Protein AF-A0AA95HMM7-F1 (afdb_monomer_lite)

Organism: NCBI:txid357276

Radius of gyration: 17.07 Å; chains: 1; bounding box: 44×37×62 Å

Structure (mmCIF, N/CA/C/O backbone):
data_AF-A0AA95HMM7-F1
#
_entry.id   AF-A0AA95HMM7-F1
#
loop_
_atom_site.group_PDB
_atom_site.id
_atom_site.type_symbol
_atom_site.label_atom_id
_atom_site.label_alt_id
_atom_site.label_comp_id
_atom_site.label_asym_id
_atom_site.label_entity_id
_atom_site.label_seq_id
_atom_site.pdbx_PDB_ins_code
_atom_site.Cartn_x
_atom_site.Cartn_y
_atom_site.Cartn_z
_atom_site.occupancy
_atom_site.B_iso_or_equiv
_atom_site.auth_seq_id
_atom_site.auth_comp_id
_atom_site.auth_asym_id
_atom_site.auth_atom_id
_atom_site.pdbx_PDB_model_num
ATOM 1 N N . MET A 1 1 ? -1.021 -5.229 -43.158 1.00 45.78 1 MET A N 1
ATOM 2 C CA . MET A 1 1 ? -1.064 -6.147 -42.002 1.00 45.78 1 MET A CA 1
ATOM 3 C C . MET A 1 1 ? -0.329 -5.446 -40.875 1.00 45.78 1 MET A C 1
ATOM 5 O O . MET A 1 1 ? 0.878 -5.284 -40.972 1.00 45.78 1 MET A O 1
ATOM 9 N N . GLN A 1 2 ? -1.059 -4.876 -39.919 1.00 47.75 2 GLN A N 1
ATOM 10 C CA . GLN A 1 2 ? -0.463 -4.164 -38.790 1.00 47.75 2 GLN A CA 1
ATOM 11 C C . GLN A 1 2 ? -0.087 -5.227 -37.757 1.00 47.75 2 GLN A C 1
ATOM 13 O O . GLN A 1 2 ? -0.960 -5.934 -37.262 1.00 47.75 2 GLN A O 1
ATOM 18 N N . ILE A 1 3 ? 1.210 -5.421 -37.527 1.00 49.00 3 ILE A N 1
ATOM 19 C CA . ILE A 1 3 ? 1.690 -6.328 -36.484 1.00 49.00 3 ILE A CA 1
ATOM 20 C C . ILE A 1 3 ? 1.415 -5.612 -35.162 1.00 49.00 3 ILE A C 1
ATOM 22 O O . ILE A 1 3 ? 2.039 -4.591 -34.877 1.00 49.00 3 ILE A O 1
ATOM 26 N N . LEU A 1 4 ? 0.441 -6.102 -34.395 1.00 52.03 4 LEU A N 1
ATOM 27 C CA . LEU A 1 4 ? 0.286 -5.710 -32.999 1.00 52.03 4 LEU A CA 1
ATOM 28 C C . LEU A 1 4 ? 1.548 -6.190 -32.275 1.00 52.03 4 LEU A C 1
ATOM 30 O O . LEU A 1 4 ? 1.844 -7.386 -32.276 1.00 52.03 4 LEU A O 1
ATOM 34 N N . GLN A 1 5 ? 2.330 -5.257 -31.735 1.00 53.78 5 GLN A N 1
ATOM 35 C CA . GLN A 1 5 ? 3.396 -5.595 -30.792 1.00 53.78 5 GLN A CA 1
ATOM 36 C C . GLN A 1 5 ? 2.746 -6.372 -29.634 1.00 53.78 5 GLN A C 1
ATOM 38 O O . GLN A 1 5 ? 1.678 -5.950 -29.182 1.00 53.78 5 GLN A O 1
ATOM 43 N N . PRO A 1 6 ? 3.317 -7.496 -29.165 1.00 56.16 6 PRO A N 1
ATOM 44 C CA . PRO A 1 6 ? 2.825 -8.128 -27.951 1.00 56.16 6 PRO A CA 1
ATOM 45 C C . PRO A 1 6 ? 2.938 -7.099 -26.828 1.00 56.16 6 PRO A C 1
ATOM 47 O O . PRO A 1 6 ? 4.031 -6.586 -26.586 1.00 56.16 6 PRO A O 1
ATOM 50 N N . GLU A 1 7 ? 1.833 -6.766 -26.164 1.00 60.50 7 GLU A N 1
ATOM 51 C CA . GLU A 1 7 ? 1.939 -6.032 -24.908 1.00 60.50 7 GLU A CA 1
ATOM 52 C C . GLU A 1 7 ? 2.733 -6.912 -23.944 1.00 60.50 7 GLU A C 1
ATOM 54 O O . GLU A 1 7 ? 2.331 -8.043 -23.660 1.00 60.50 7 GLU A O 1
ATOM 59 N N . SER A 1 8 ? 3.895 -6.443 -23.487 1.00 67.81 8 SER A N 1
ATOM 60 C CA . SER A 1 8 ? 4.597 -7.158 -22.426 1.00 67.81 8 SER A CA 1
ATOM 61 C C . SER A 1 8 ? 3.732 -7.062 -21.169 1.00 67.81 8 SER A C 1
ATOM 63 O O . SER A 1 8 ? 3.443 -5.943 -20.733 1.00 67.81 8 SER A O 1
ATOM 65 N N . PRO A 1 9 ? 3.297 -8.190 -20.587 1.00 83.50 9 PRO A N 1
ATOM 66 C CA . PRO A 1 9 ? 2.461 -8.158 -19.400 1.00 83.50 9 PRO A CA 1
ATOM 67 C C . PRO A 1 9 ? 3.246 -7.573 -18.226 1.00 83.50 9 PRO A C 1
ATOM 69 O O . PRO A 1 9 ? 4.450 -7.808 -18.095 1.00 83.50 9 PRO A O 1
ATOM 72 N N . VAL A 1 10 ? 2.554 -6.854 -17.342 1.00 90.44 10 VAL A N 1
ATOM 73 C CA . VAL A 1 10 ? 3.118 -6.498 -16.037 1.00 90.44 10 VAL A CA 1
ATOM 74 C C . VAL A 1 10 ? 3.386 -7.787 -15.263 1.00 90.44 10 VAL A C 1
ATOM 76 O O . VAL A 1 10 ? 2.506 -8.642 -15.143 1.00 90.44 10 VAL A O 1
ATOM 79 N N . THR A 1 11 ? 4.601 -7.938 -14.741 1.00 94.00 11 THR A N 1
ATOM 80 C CA . THR A 1 11 ? 4.992 -9.111 -13.951 1.00 94.00 11 THR A CA 1
ATOM 81 C C . THR A 1 11 ? 5.206 -8.742 -12.494 1.00 94.00 11 THR A C 1
ATOM 83 O O . THR A 1 11 ? 5.849 -7.732 -12.207 1.00 94.00 11 THR A O 1
ATOM 86 N N . TYR A 1 12 ? 4.742 -9.608 -11.598 1.00 96.00 12 TYR A N 1
ATOM 87 C CA . TYR A 1 12 ? 4.894 -9.483 -10.151 1.00 96.00 12 TYR A CA 1
ATOM 88 C C . TYR A 1 12 ? 5.760 -10.632 -9.629 1.00 96.00 12 TYR A C 1
ATOM 90 O O . TYR A 1 12 ? 5.620 -11.772 -10.076 1.00 96.00 12 TYR A O 1
ATOM 98 N N . SER A 1 13 ? 6.654 -10.341 -8.689 1.00 97.31 13 SER A N 1
ATOM 99 C CA . SER A 1 13 ? 7.422 -11.344 -7.954 1.00 97.31 13 SER A CA 1
ATOM 100 C C . SER A 1 13 ? 7.210 -11.186 -6.457 1.00 97.31 13 SER A C 1
ATOM 102 O O . SER A 1 13 ? 6.877 -10.101 -5.984 1.00 97.31 13 SER A O 1
ATOM 104 N N . TYR A 1 14 ? 7.419 -12.267 -5.714 1.00 98.06 14 TYR A N 1
ATOM 105 C CA . TYR A 1 14 ? 7.148 -12.332 -4.283 1.00 98.06 14 TYR A CA 1
ATOM 106 C C . TYR A 1 14 ? 8.359 -12.882 -3.542 1.00 98.06 14 TYR A C 1
ATOM 108 O O . TYR A 1 14 ? 9.159 -13.633 -4.111 1.00 98.06 14 TYR A O 1
ATOM 116 N N . ASP A 1 15 ? 8.509 -12.497 -2.281 1.00 96.62 15 ASP A N 1
ATOM 117 C CA . ASP A 1 15 ? 9.443 -13.161 -1.383 1.00 96.62 15 ASP A CA 1
ATOM 118 C C . ASP A 1 15 ? 8.871 -14.491 -0.857 1.00 96.62 15 ASP A C 1
ATOM 120 O O . ASP A 1 15 ? 7.752 -14.898 -1.180 1.00 96.62 15 ASP A O 1
ATOM 124 N N . ASN A 1 16 ? 9.656 -15.195 -0.040 1.00 96.38 16 ASN A N 1
ATOM 125 C CA . ASN A 1 16 ? 9.256 -16.491 0.515 1.00 96.38 16 ASN A CA 1
ATOM 126 C C . ASN A 1 16 ? 8.131 -16.383 1.556 1.00 96.38 16 ASN A C 1
ATOM 128 O O . ASN A 1 16 ? 7.540 -17.399 1.919 1.00 96.38 16 ASN A O 1
ATOM 132 N N . GLU A 1 17 ? 7.845 -15.180 2.050 1.00 96.00 17 GLU A N 1
ATOM 133 C CA . GLU A 1 17 ? 6.758 -14.925 2.986 1.00 96.00 17 GLU A CA 1
ATOM 134 C C . GLU A 1 17 ? 5.467 -14.523 2.264 1.00 96.00 17 GLU A C 1
ATOM 136 O O . GLU A 1 17 ? 4.411 -14.493 2.897 1.00 96.00 17 GLU A O 1
ATOM 141 N N . GLY A 1 18 ? 5.513 -14.291 0.950 1.00 96.56 18 GLY A N 1
ATOM 142 C CA . GLY A 1 18 ? 4.370 -13.900 0.130 1.00 96.56 18 GLY A CA 1
ATOM 143 C C . GLY A 1 18 ? 4.145 -12.389 0.064 1.00 96.56 18 GLY A C 1
ATOM 144 O O . GLY A 1 18 ? 3.075 -11.963 -0.377 1.00 96.56 18 GLY A O 1
ATOM 145 N N . TYR A 1 19 ? 5.115 -11.578 0.492 1.00 97.69 19 TYR A N 1
ATOM 146 C CA . TYR A 1 19 ? 5.092 -10.142 0.236 1.00 97.69 19 TYR A CA 1
ATOM 147 C C . TYR A 1 19 ? 5.538 -9.852 -1.192 1.00 97.69 19 TYR A C 1
ATOM 149 O O . TYR A 1 19 ? 6.383 -10.547 -1.762 1.00 97.69 19 TYR A O 1
ATOM 157 N N . LEU A 1 20 ? 4.950 -8.813 -1.780 1.00 97.25 20 LEU A N 1
ATOM 158 C CA . LEU A 1 20 ? 5.311 -8.340 -3.107 1.00 97.25 20 LEU A CA 1
ATOM 159 C C . LEU A 1 20 ? 6.763 -7.866 -3.098 1.00 97.25 20 LEU A C 1
ATOM 161 O O . LEU A 1 20 ? 7.082 -6.925 -2.394 1.00 97.25 20 LEU A O 1
ATOM 165 N N . LYS A 1 21 ? 7.644 -8.503 -3.861 1.00 97.81 21 LYS A N 1
ATOM 166 C CA . LYS A 1 21 ? 9.078 -8.189 -3.895 1.00 97.81 21 LYS A CA 1
ATOM 167 C C . LYS A 1 21 ? 9.427 -7.235 -5.029 1.00 97.81 21 LYS A C 1
ATOM 169 O O . LYS A 1 21 ? 10.238 -6.328 -4.850 1.00 97.81 21 LYS A O 1
ATOM 174 N N . SER A 1 22 ? 8.840 -7.440 -6.204 1.00 96.62 22 SER A N 1
ATOM 175 C CA . SER A 1 22 ? 9.011 -6.511 -7.316 1.00 96.62 22 SER A CA 1
ATOM 176 C C . SER A 1 22 ? 7.857 -6.537 -8.305 1.00 96.62 22 SER A C 1
ATOM 178 O O . SER A 1 22 ? 7.199 -7.562 -8.488 1.00 96.62 22 SER A O 1
ATOM 180 N N . CYS A 1 23 ? 7.668 -5.409 -8.983 1.00 95.19 23 CYS A N 1
ATOM 181 C CA . CYS A 1 23 ? 6.765 -5.255 -10.117 1.00 95.19 23 CYS A CA 1
ATOM 182 C C . CYS A 1 23 ? 7.570 -4.752 -11.306 1.00 95.19 23 CYS A C 1
ATOM 184 O O . CYS A 1 23 ? 8.382 -3.848 -11.141 1.00 95.19 23 CYS A O 1
ATOM 186 N N . ASN A 1 24 ? 7.347 -5.289 -12.499 1.00 94.00 24 ASN A N 1
ATOM 187 C CA . ASN A 1 24 ? 8.017 -4.827 -13.711 1.00 94.00 24 ASN A CA 1
ATOM 188 C C . ASN A 1 24 ? 6.992 -4.587 -14.813 1.00 94.00 24 ASN A C 1
ATOM 190 O O . ASN A 1 24 ? 6.227 -5.490 -15.154 1.00 94.00 24 ASN A O 1
ATOM 194 N N . ASN A 1 25 ? 7.019 -3.383 -15.378 1.00 92.00 25 ASN A N 1
ATOM 195 C CA . ASN A 1 25 ? 6.343 -3.060 -16.622 1.00 92.00 25 ASN A CA 1
ATOM 196 C C . ASN A 1 25 ? 7.365 -2.500 -17.619 1.00 92.00 25 ASN A C 1
ATOM 198 O O . ASN A 1 25 ? 7.843 -1.377 -17.459 1.00 92.00 25 ASN A O 1
ATOM 202 N N . ASN A 1 26 ? 7.691 -3.283 -18.651 1.00 87.94 26 ASN A N 1
ATOM 203 C CA . ASN A 1 26 ? 8.522 -2.858 -19.785 1.00 87.94 26 ASN A CA 1
ATOM 204 C C . ASN A 1 26 ? 9.856 -2.180 -19.402 1.00 87.94 26 ASN A C 1
ATOM 206 O O . ASN A 1 26 ? 10.309 -1.258 -20.077 1.00 87.94 26 ASN A O 1
ATOM 210 N N . GLY A 1 27 ? 10.510 -2.656 -18.337 1.00 87.12 27 GLY A N 1
ATOM 211 C CA . GLY A 1 27 ? 11.813 -2.149 -17.897 1.00 87.12 27 GLY A CA 1
ATOM 212 C C . GLY A 1 27 ? 11.753 -1.092 -16.795 1.00 87.12 27 GLY A C 1
ATOM 213 O O . GLY A 1 27 ? 12.800 -0.795 -16.223 1.00 87.12 27 GLY A O 1
ATOM 214 N N . THR A 1 28 ? 10.565 -0.592 -16.441 1.00 91.50 28 THR A N 1
ATOM 215 C CA . THR A 1 28 ? 10.358 0.119 -15.175 1.00 91.50 28 THR A CA 1
ATOM 216 C C . THR A 1 28 ? 10.032 -0.906 -14.093 1.00 91.50 28 THR A C 1
ATOM 218 O O . THR A 1 28 ? 8.995 -1.571 -14.138 1.00 91.50 28 THR A O 1
ATOM 221 N N . VAL A 1 29 ? 10.941 -1.050 -13.134 1.00 94.00 29 VAL A N 1
ATOM 222 C CA . VAL A 1 29 ? 10.873 -2.003 -12.027 1.00 94.00 29 VAL A CA 1
ATOM 223 C C . VAL A 1 29 ? 10.672 -1.247 -10.725 1.00 94.00 29 VAL A C 1
ATOM 225 O O . VAL A 1 29 ? 11.478 -0.379 -10.409 1.00 94.00 29 VAL A O 1
ATOM 228 N N . LEU A 1 30 ? 9.641 -1.603 -9.967 1.00 95.38 30 LEU A N 1
ATOM 229 C CA . LEU A 1 30 ? 9.498 -1.236 -8.561 1.00 95.38 30 LEU A CA 1
ATOM 230 C C . LEU A 1 30 ? 10.050 -2.380 -7.713 1.00 95.38 30 LEU A C 1
ATOM 232 O O . LEU A 1 30 ? 9.620 -3.521 -7.886 1.00 95.38 30 LEU A O 1
ATOM 236 N N . GLU A 1 31 ? 10.974 -2.092 -6.806 1.00 96.88 31 GLU A N 1
ATOM 237 C CA . GLU A 1 31 ? 11.470 -3.032 -5.801 1.00 96.88 31 GLU A CA 1
ATOM 238 C C . GLU A 1 31 ? 10.936 -2.631 -4.429 1.00 96.88 31 GLU A C 1
ATOM 240 O O . GLU A 1 31 ? 11.009 -1.467 -4.038 1.00 96.88 31 GLU A O 1
ATOM 245 N N . TYR A 1 32 ? 10.377 -3.602 -3.715 1.00 97.06 32 TYR A N 1
ATOM 246 C CA . TYR A 1 32 ? 9.709 -3.408 -2.435 1.00 97.06 32 TYR A CA 1
ATOM 247 C C . TYR A 1 32 ? 10.579 -4.012 -1.336 1.00 97.06 32 TYR A C 1
ATOM 249 O O . TYR A 1 32 ? 10.888 -5.207 -1.361 1.00 97.06 32 TYR A O 1
ATOM 257 N N . ASN A 1 33 ? 10.964 -3.190 -0.365 1.00 97.50 33 ASN A N 1
ATOM 258 C CA . ASN A 1 33 ? 11.789 -3.609 0.761 1.00 97.50 33 ASN A CA 1
ATOM 259 C C . ASN A 1 33 ? 10.913 -3.752 2.001 1.00 97.50 33 ASN A C 1
ATOM 261 O O . ASN A 1 33 ? 10.261 -2.796 2.414 1.00 97.50 33 ASN A O 1
ATOM 265 N N . TRP A 1 34 ? 10.897 -4.945 2.587 1.00 97.81 34 TRP A N 1
ATOM 266 C CA . TRP A 1 34 ? 10.050 -5.280 3.728 1.00 97.81 34 TRP A CA 1
ATOM 267 C C . TRP A 1 34 ? 10.888 -5.495 4.979 1.00 97.81 34 TRP A C 1
ATOM 269 O O . TRP A 1 34 ? 11.911 -6.178 4.950 1.00 97.81 34 TRP A O 1
ATOM 279 N N . GLU A 1 35 ? 10.418 -4.949 6.095 1.00 96.81 35 GLU A N 1
ATOM 280 C CA . GLU A 1 35 ? 11.042 -5.066 7.404 1.00 96.81 35 GLU A CA 1
ATOM 281 C C . GLU A 1 35 ? 9.970 -5.334 8.459 1.00 96.81 35 GLU A C 1
ATOM 283 O O . GLU A 1 35 ? 9.013 -4.578 8.616 1.00 96.81 35 GLU A O 1
ATOM 288 N N . SER A 1 36 ? 10.133 -6.425 9.210 1.00 95.44 36 SER A N 1
ATOM 289 C CA . SER A 1 36 ? 9.245 -6.771 10.331 1.00 95.44 36 SER A CA 1
ATOM 290 C C . SER A 1 36 ? 7.747 -6.768 9.966 1.00 95.44 36 SER A C 1
ATOM 292 O O . SER A 1 36 ? 6.919 -6.276 10.728 1.00 95.44 36 SER A O 1
ATOM 294 N N . GLY A 1 37 ? 7.395 -7.294 8.785 1.00 96.38 37 GLY A N 1
ATOM 295 C CA . GLY A 1 37 ? 6.005 -7.382 8.313 1.00 96.38 37 GLY A CA 1
ATOM 296 C C . GLY A 1 37 ? 5.393 -6.063 7.827 1.00 96.38 37 GLY A C 1
ATOM 297 O O . GLY A 1 37 ? 4.171 -5.975 7.685 1.00 96.38 37 GLY A O 1
ATOM 298 N N . ASN A 1 38 ? 6.216 -5.040 7.585 1.00 98.12 38 ASN A N 1
ATOM 299 C CA . ASN A 1 38 ? 5.814 -3.753 7.028 1.00 98.12 38 ASN A CA 1
ATOM 300 C C . ASN A 1 38 ? 6.764 -3.341 5.896 1.00 98.12 38 ASN A C 1
ATOM 302 O O . ASN A 1 38 ? 7.965 -3.590 5.954 1.00 98.12 38 ASN A O 1
ATOM 306 N N . LEU A 1 39 ? 6.229 -2.712 4.856 1.00 97.19 39 LEU A N 1
ATOM 307 C CA . LEU A 1 39 ? 7.027 -2.130 3.780 1.00 97.19 39 LEU A CA 1
ATOM 308 C C . LEU A 1 39 ? 7.828 -0.940 4.331 1.00 97.19 39 LEU A C 1
ATOM 310 O O . LEU A 1 39 ? 7.241 0.003 4.859 1.00 97.19 39 LEU A O 1
ATOM 314 N N . SER A 1 40 ? 9.154 -0.986 4.207 1.00 97.38 40 SER A N 1
ATOM 315 C CA . SER A 1 40 ? 10.057 0.080 4.649 1.00 97.38 40 SER A CA 1
ATOM 316 C C . SER A 1 40 ? 10.358 1.079 3.536 1.00 97.38 40 SER A C 1
ATOM 318 O O . SER A 1 40 ? 10.439 2.279 3.791 1.00 97.38 40 SER A O 1
ATOM 320 N N . SER A 1 41 ? 10.476 0.618 2.289 1.00 96.25 41 SER A N 1
ATOM 321 C CA . SER A 1 41 ? 10.708 1.496 1.138 1.00 96.25 41 SER A CA 1
ATOM 322 C C . SER A 1 41 ? 10.304 0.862 -0.191 1.00 96.25 41 SER A C 1
ATOM 324 O O . SER A 1 41 ? 10.221 -0.363 -0.320 1.00 96.25 41 SER A O 1
ATOM 326 N N . ILE A 1 42 ? 10.095 1.716 -1.194 1.00 95.12 42 ILE A N 1
ATOM 327 C CA . ILE A 1 42 ? 10.048 1.335 -2.607 1.00 95.12 42 ILE A CA 1
ATOM 328 C C . ILE A 1 42 ? 11.131 2.098 -3.356 1.00 95.12 42 ILE A C 1
ATOM 330 O O . ILE A 1 42 ? 11.224 3.326 -3.259 1.00 95.12 42 ILE A O 1
ATOM 334 N N . THR A 1 43 ? 11.907 1.374 -4.155 1.00 94.38 43 THR A N 1
ATOM 335 C CA . THR A 1 43 ? 12.861 1.950 -5.102 1.00 94.38 43 THR A CA 1
ATOM 336 C C . THR A 1 43 ? 12.457 1.626 -6.535 1.00 94.38 43 THR A C 1
ATOM 338 O O . THR A 1 43 ? 11.837 0.599 -6.804 1.00 94.38 43 THR A O 1
ATOM 341 N N . THR A 1 44 ? 12.804 2.504 -7.477 1.00 93.88 44 THR A N 1
ATOM 342 C CA . THR A 1 44 ? 12.525 2.287 -8.906 1.00 93.88 44 THR A CA 1
ATOM 343 C C . THR A 1 44 ? 13.810 2.118 -9.716 1.00 93.88 44 THR A C 1
ATOM 345 O O . THR A 1 44 ? 14.771 2.861 -9.510 1.00 93.88 44 THR A O 1
ATOM 348 N N . THR A 1 45 ? 13.809 1.197 -10.686 1.00 91.81 45 THR A N 1
ATOM 349 C CA . THR A 1 45 ? 14.836 1.055 -11.735 1.00 91.81 45 THR A CA 1
ATOM 350 C C . THR A 1 45 ? 14.206 1.193 -13.133 1.00 91.81 45 THR A C 1
ATOM 352 O O . THR A 1 45 ? 13.205 0.532 -13.380 1.00 91.81 45 THR A O 1
ATOM 355 N N . PRO A 1 46 ? 14.773 1.983 -14.070 1.00 88.00 46 PRO A N 1
ATOM 356 C CA . PRO A 1 46 ? 15.849 2.947 -13.841 1.00 88.00 46 PRO A CA 1
ATOM 357 C C . PRO A 1 46 ? 15.444 3.951 -12.761 1.00 88.00 46 PRO A C 1
ATOM 359 O O . PRO A 1 46 ? 14.255 4.149 -12.514 1.00 88.00 46 PRO A O 1
ATOM 362 N N . ARG A 1 47 ? 16.433 4.552 -12.086 1.00 80.31 47 ARG A N 1
ATOM 363 C CA . ARG A 1 47 ? 16.162 5.460 -10.967 1.00 80.31 47 ARG A CA 1
ATOM 364 C C . ARG A 1 47 ? 15.180 6.538 -11.416 1.00 80.31 47 ARG A C 1
ATOM 366 O O . ARG A 1 47 ? 15.485 7.324 -12.309 1.00 80.31 47 ARG A O 1
ATOM 373 N N . GLY A 1 48 ? 13.998 6.507 -10.816 1.00 72.00 48 GLY A N 1
ATOM 374 C CA . GLY A 1 48 ? 12.846 7.275 -11.262 1.00 72.00 48 GLY A CA 1
ATOM 375 C C . GLY A 1 48 ? 12.353 8.277 -10.227 1.00 72.00 48 GLY A C 1
ATOM 376 O O . GLY A 1 48 ? 13.026 8.551 -9.234 1.00 72.00 48 GLY A O 1
ATOM 377 N N . THR A 1 49 ? 11.160 8.813 -10.469 1.00 79.25 49 THR A N 1
ATOM 378 C CA . THR A 1 49 ? 10.482 9.798 -9.613 1.00 79.25 49 THR A CA 1
ATOM 379 C C . THR A 1 49 ? 9.754 9.166 -8.426 1.00 79.25 49 THR A C 1
ATOM 381 O O . THR A 1 49 ? 9.638 9.813 -7.389 1.00 79.25 49 THR A O 1
ATOM 384 N N . TYR A 1 50 ? 9.333 7.902 -8.526 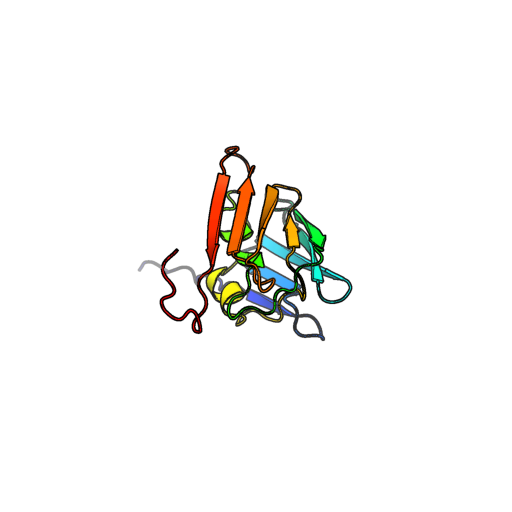1.00 85.81 50 TYR A N 1
ATOM 385 C CA . TYR A 1 50 ? 8.761 7.162 -7.402 1.00 85.81 50 TYR A CA 1
ATOM 386 C C . TYR A 1 50 ? 9.838 6.414 -6.609 1.00 85.81 50 TYR A C 1
ATOM 388 O O . TYR A 1 50 ? 10.133 5.246 -6.854 1.00 85.81 50 TYR A O 1
ATOM 396 N N . ASN A 1 51 ? 10.470 7.100 -5.664 1.00 90.69 51 ASN A N 1
ATOM 397 C CA . ASN A 1 51 ? 11.127 6.429 -4.547 1.00 90.69 51 ASN A CA 1
ATOM 398 C C . ASN A 1 51 ? 10.464 6.935 -3.272 1.00 90.69 51 ASN A C 1
ATOM 400 O O . ASN A 1 51 ? 10.233 8.142 -3.145 1.00 90.69 51 ASN A O 1
ATOM 404 N N . SER A 1 52 ? 10.176 6.017 -2.360 1.00 92.06 52 SER A N 1
ATOM 405 C CA . SER A 1 52 ? 9.509 6.318 -1.100 1.00 92.06 52 SER A CA 1
ATOM 406 C C . SER A 1 52 ? 10.167 5.568 0.033 1.00 92.06 52 SER A C 1
ATOM 408 O O . SER A 1 52 ? 10.390 4.364 -0.069 1.00 92.06 52 SER A O 1
ATOM 410 N N . ASP A 1 53 ? 10.387 6.291 1.122 1.00 94.44 53 ASP A N 1
ATOM 411 C CA . ASP A 1 53 ? 10.667 5.728 2.433 1.00 94.44 53 ASP A CA 1
ATOM 412 C C . ASP A 1 53 ? 9.406 5.870 3.285 1.00 94.44 53 ASP A C 1
ATOM 414 O O . ASP A 1 53 ? 8.752 6.923 3.277 1.00 94.44 53 ASP A O 1
ATOM 418 N N . TYR A 1 54 ? 9.077 4.813 4.021 1.00 96.69 54 TYR A N 1
ATOM 419 C CA . TYR A 1 54 ? 7.872 4.737 4.833 1.00 96.69 54 TYR A CA 1
ATOM 420 C C . TYR A 1 54 ? 8.214 4.704 6.318 1.00 96.69 54 TYR A C 1
ATOM 422 O O . TYR A 1 54 ? 9.117 3.995 6.765 1.00 96.69 54 TYR A O 1
ATOM 430 N N . LYS A 1 55 ? 7.444 5.449 7.108 1.00 97.06 55 LYS A N 1
ATOM 431 C CA . LYS A 1 55 ? 7.404 5.295 8.562 1.00 97.06 55 LYS A CA 1
ATOM 432 C C . LYS A 1 55 ? 6.227 4.410 8.940 1.00 97.06 55 LYS A C 1
ATOM 434 O O . LYS A 1 55 ? 5.145 4.529 8.379 1.00 97.06 55 LYS A O 1
ATOM 439 N N . VAL A 1 56 ? 6.434 3.528 9.908 1.00 97.75 56 VAL A N 1
ATOM 440 C CA . VAL A 1 56 ? 5.384 2.634 10.401 1.00 97.75 56 VAL A CA 1
ATOM 441 C C . VAL A 1 56 ? 4.622 3.338 11.524 1.00 97.75 56 VAL A C 1
ATOM 443 O O . VAL A 1 56 ? 5.230 3.753 12.511 1.00 97.75 56 VAL A O 1
ATOM 446 N N . SER A 1 57 ? 3.305 3.485 11.377 1.00 96.94 57 SER A N 1
ATOM 447 C CA . SER A 1 57 ? 2.438 4.022 12.432 1.00 96.94 57 SER A CA 1
ATOM 448 C C . SER A 1 57 ? 2.062 2.944 13.461 1.00 96.94 57 SER A C 1
ATOM 450 O O . SER A 1 57 ? 2.254 1.748 13.244 1.00 96.94 57 SER A O 1
ATOM 452 N N . ASN A 1 58 ? 1.442 3.356 14.569 1.00 95.81 58 ASN A N 1
ATOM 453 C CA . ASN A 1 58 ? 0.885 2.430 15.565 1.00 95.81 58 ASN A CA 1
ATOM 454 C C . ASN A 1 58 ? -0.541 1.946 15.225 1.00 95.81 58 ASN A C 1
ATOM 456 O O . ASN A 1 58 ? -1.174 1.293 16.053 1.00 95.81 58 ASN A O 1
ATOM 460 N N . ILE A 1 59 ? -1.071 2.277 14.043 1.00 97.38 59 ILE A N 1
ATOM 461 C CA . ILE A 1 59 ? -2.425 1.902 13.612 1.00 97.38 59 ILE A CA 1
ATOM 462 C C . ILE A 1 59 ? -2.327 0.585 12.842 1.00 97.38 59 ILE A C 1
ATOM 464 O O . ILE A 1 59 ? -1.535 0.481 11.903 1.00 97.38 59 ILE A O 1
ATOM 468 N N . ALA A 1 60 ? -3.099 -0.426 13.238 1.00 97.19 60 ALA A N 1
ATOM 469 C CA . ALA A 1 60 ? -3.180 -1.683 12.498 1.00 97.19 60 ALA A CA 1
ATOM 470 C C . ALA A 1 60 ? -3.845 -1.465 11.127 1.00 97.19 60 ALA A C 1
ATOM 472 O O . ALA A 1 60 ? -4.734 -0.627 10.984 1.00 97.19 60 ALA A O 1
ATOM 473 N N . ASN A 1 61 ? -3.402 -2.210 10.117 1.00 96.94 61 ASN A N 1
ATOM 474 C CA . ASN A 1 61 ? -3.990 -2.220 8.776 1.00 96.94 61 ASN A CA 1
ATOM 475 C C . ASN A 1 61 ? -4.838 -3.487 8.567 1.00 96.94 61 ASN A C 1
ATOM 477 O O . ASN A 1 61 ? -4.659 -4.238 7.610 1.00 96.94 61 ASN A O 1
ATOM 4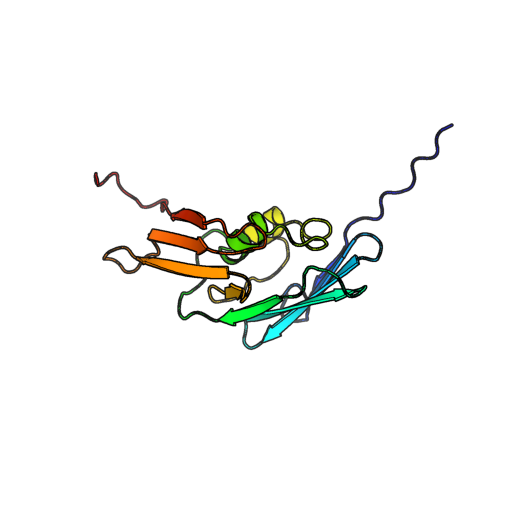81 N N . ASP A 1 62 ? -5.750 -3.740 9.499 1.00 94.25 62 ASP A N 1
ATOM 482 C CA . ASP A 1 62 ? -6.594 -4.936 9.597 1.00 94.25 62 ASP A CA 1
ATOM 483 C C . ASP A 1 62 ? -8.019 -4.719 9.050 1.00 94.25 62 ASP A C 1
ATOM 485 O O . ASP A 1 62 ? -8.973 -5.405 9.418 1.00 94.25 62 ASP A O 1
ATOM 489 N N . TYR A 1 63 ? -8.163 -3.775 8.119 1.00 93.25 63 TYR A N 1
ATOM 490 C CA . TYR A 1 63 ? -9.426 -3.444 7.459 1.00 93.25 63 TYR A CA 1
ATOM 491 C C . TYR A 1 63 ? -9.734 -4.385 6.285 1.00 93.25 63 TYR A C 1
ATOM 493 O O . TYR A 1 63 ? -8.867 -5.107 5.795 1.00 93.25 63 TYR A O 1
ATOM 501 N N . SER A 1 64 ? -10.965 -4.352 5.763 1.00 92.38 64 SER A N 1
ATOM 502 C CA . SER A 1 64 ? -11.344 -5.157 4.586 1.00 92.38 64 SER A CA 1
ATOM 503 C C . SER A 1 64 ? -10.623 -4.765 3.290 1.00 92.38 64 SER A C 1
ATOM 505 O O . SER A 1 64 ? -10.694 -5.511 2.321 1.00 92.38 64 SER A O 1
ATOM 507 N N . LEU A 1 65 ? -9.971 -3.601 3.260 1.00 94.06 65 LEU A N 1
ATOM 508 C CA . LEU A 1 65 ? -9.144 -3.120 2.155 1.00 94.06 65 LEU A CA 1
ATOM 509 C C . LEU A 1 65 ? -7.758 -2.760 2.696 1.00 94.06 65 LEU A C 1
ATOM 511 O O . LEU A 1 65 ? -7.649 -2.308 3.839 1.00 94.06 65 LEU A O 1
ATOM 515 N N . ASP A 1 66 ? -6.715 -2.896 1.876 1.00 96.31 66 ASP A N 1
ATOM 516 C CA . ASP A 1 66 ? -5.390 -2.368 2.217 1.00 96.31 66 ASP A CA 1
ATOM 517 C C . ASP A 1 66 ? -5.392 -0.832 2.145 1.00 96.31 66 ASP A C 1
ATOM 519 O O . ASP A 1 66 ? -5.318 -0.238 1.062 1.00 96.31 66 ASP A O 1
ATOM 523 N N . LEU A 1 67 ? -5.464 -0.175 3.306 1.00 96.31 67 LEU A N 1
ATOM 524 C CA . LEU A 1 67 ? -5.553 1.284 3.385 1.00 96.31 67 LEU A CA 1
ATOM 525 C C . LEU A 1 67 ? -4.239 1.988 3.023 1.00 96.31 67 LEU A C 1
ATOM 527 O O . LEU A 1 67 ? -4.258 3.175 2.702 1.00 96.31 67 LEU A O 1
ATOM 531 N N . ASN A 1 68 ? -3.106 1.277 2.990 1.00 95.81 68 ASN A N 1
ATOM 532 C CA . ASN A 1 68 ? -1.835 1.857 2.536 1.00 95.81 68 ASN A CA 1
ATOM 533 C C . ASN A 1 68 ? -1.867 2.256 1.059 1.00 95.81 68 ASN A C 1
ATOM 535 O O . ASN A 1 68 ? -1.081 3.094 0.614 1.00 95.81 68 ASN A O 1
ATOM 539 N N . THR A 1 69 ? -2.814 1.700 0.305 1.00 94.06 69 THR A N 1
ATOM 540 C CA . THR A 1 69 ? -3.005 2.054 -1.097 1.00 94.06 69 THR A CA 1
ATOM 541 C C . THR A 1 69 ? -3.610 3.442 -1.296 1.00 94.06 69 THR A C 1
ATOM 543 O O . THR A 1 69 ? -3.441 4.024 -2.364 1.00 94.06 69 THR A O 1
ATOM 546 N N . LEU A 1 70 ? -4.240 4.043 -0.281 1.00 93.56 70 LEU A N 1
ATOM 547 C CA . LEU A 1 70 ? -4.887 5.355 -0.413 1.00 93.56 70 LEU A CA 1
ATOM 548 C C . LEU A 1 70 ? -3.901 6.467 -0.787 1.00 93.56 70 LEU A C 1
ATOM 550 O O . LEU A 1 70 ? -4.201 7.284 -1.655 1.00 93.56 70 LEU A O 1
ATOM 554 N N . ALA A 1 71 ? -2.705 6.465 -0.190 1.00 91.06 71 ALA A N 1
ATOM 555 C CA . ALA A 1 71 ? -1.647 7.409 -0.549 1.00 91.06 71 ALA A CA 1
ATOM 556 C C . ALA A 1 71 ? -1.160 7.192 -1.988 1.00 91.06 71 ALA A C 1
ATOM 558 O O . ALA A 1 71 ? -0.924 8.147 -2.717 1.00 91.06 71 ALA A O 1
ATOM 559 N N . GLN A 1 72 ? -1.084 5.935 -2.425 1.00 89.12 72 GLN A N 1
ATOM 560 C CA . GLN A 1 72 ? -0.658 5.566 -3.776 1.00 89.12 72 GLN A CA 1
ATOM 561 C C . GLN A 1 72 ? -1.682 5.975 -4.847 1.00 89.12 72 GLN A C 1
ATOM 563 O O . GLN A 1 72 ? -1.305 6.269 -5.976 1.00 89.12 72 GLN A O 1
ATOM 568 N N . TRP A 1 73 ? -2.973 6.009 -4.505 1.00 87.81 73 TRP A N 1
ATOM 569 C CA . TRP A 1 73 ? -4.057 6.430 -5.402 1.00 87.81 73 TRP A CA 1
ATOM 570 C C . TRP A 1 73 ? -4.012 7.909 -5.776 1.00 87.81 73 TRP A C 1
ATOM 572 O O . TRP A 1 73 ? -4.415 8.283 -6.876 1.00 87.81 73 TRP A O 1
ATOM 582 N N . ILE A 1 74 ? -3.580 8.746 -4.838 1.00 88.12 74 ILE A N 1
ATOM 583 C CA . ILE A 1 74 ? -3.483 10.196 -5.029 1.00 88.12 74 ILE A CA 1
ATOM 584 C C . ILE A 1 74 ? -2.079 10.629 -5.448 1.00 88.12 74 ILE A C 1
ATOM 586 O O . ILE A 1 74 ? -1.855 11.816 -5.687 1.00 88.12 74 ILE A O 1
ATOM 590 N N . ASP A 1 75 ? -1.146 9.680 -5.525 1.00 87.12 75 ASP A N 1
ATOM 591 C CA . ASP A 1 75 ? 0.234 9.957 -5.865 1.00 87.12 75 ASP A CA 1
ATOM 592 C C . ASP A 1 75 ? 0.394 10.295 -7.341 1.00 87.12 75 ASP A C 1
ATOM 594 O O . ASP A 1 75 ? -0.083 9.586 -8.228 1.00 87.12 75 ASP A O 1
ATOM 598 N N . ASP A 1 76 ? 1.090 11.395 -7.604 1.00 83.25 76 ASP A N 1
ATOM 599 C CA . ASP A 1 76 ? 1.359 11.880 -8.950 1.00 83.25 76 ASP A CA 1
ATOM 600 C C . ASP A 1 76 ? 2.815 11.685 -9.387 1.00 83.25 76 ASP A C 1
ATOM 602 O O . ASP A 1 76 ? 3.175 12.071 -10.502 1.00 83.25 76 ASP A O 1
ATOM 606 N N . ARG A 1 77 ? 3.654 11.043 -8.561 1.00 86.62 77 ARG A N 1
ATOM 607 C CA . ARG A 1 77 ? 5.006 10.654 -8.961 1.00 86.62 77 ARG A CA 1
ATOM 608 C C . ARG A 1 77 ? 4.918 9.522 -9.986 1.00 86.62 77 ARG A C 1
ATOM 610 O O . ARG A 1 77 ? 4.381 8.442 -9.735 1.00 86.62 77 ARG A O 1
ATOM 617 N N . GLU A 1 78 ? 5.468 9.792 -11.165 1.00 78.19 78 GLU A N 1
ATOM 618 C CA . GLU A 1 78 ? 5.505 8.860 -12.297 1.00 78.19 78 GLU A CA 1
ATOM 619 C C . GLU A 1 78 ? 6.220 7.533 -11.946 1.00 78.19 78 GLU A C 1
ATOM 621 O O . GLU A 1 78 ? 6.946 7.435 -10.961 1.00 78.19 78 GLU A O 1
ATOM 626 N N . ASN A 1 79 ? 6.044 6.500 -12.775 1.00 83.12 79 ASN A N 1
ATOM 627 C CA . ASN A 1 79 ? 6.490 5.102 -12.602 1.00 83.12 79 ASN A CA 1
ATOM 628 C C . ASN A 1 79 ? 5.591 4.222 -11.743 1.00 83.12 79 ASN A C 1
ATOM 630 O O . ASN A 1 79 ? 5.290 3.110 -12.173 1.00 83.12 79 ASN A O 1
ATOM 634 N N . TYR A 1 80 ? 5.129 4.680 -10.580 1.00 85.75 80 TYR A N 1
ATOM 635 C CA . TYR A 1 80 ? 4.285 3.814 -9.754 1.00 85.75 80 TYR A CA 1
ATOM 636 C C . TYR A 1 80 ? 2.947 3.525 -10.418 1.00 85.75 80 TYR A C 1
ATOM 638 O O . TYR A 1 80 ? 2.591 2.367 -10.607 1.00 85.75 80 TYR A O 1
ATOM 646 N N . THR A 1 81 ? 2.262 4.571 -10.876 1.00 82.19 81 THR A N 1
ATOM 647 C CA . THR A 1 81 ? 0.989 4.464 -11.606 1.00 82.19 81 THR A CA 1
ATOM 648 C C . THR A 1 81 ? 1.120 3.722 -12.940 1.00 82.19 81 THR A C 1
ATOM 650 O O . THR A 1 81 ? 0.144 3.165 -13.434 1.00 82.19 81 THR A O 1
ATOM 653 N N . THR A 1 82 ? 2.325 3.670 -13.515 1.00 82.75 82 THR A N 1
ATOM 654 C CA . THR A 1 82 ? 2.616 2.933 -14.753 1.00 82.75 82 THR A CA 1
ATOM 655 C C . THR A 1 82 ? 2.780 1.435 -14.510 1.00 82.75 82 THR A C 1
ATOM 657 O O . THR A 1 82 ? 2.461 0.627 -15.379 1.00 82.75 82 THR A O 1
ATOM 660 N N . VAL A 1 83 ? 3.338 1.048 -13.364 1.00 86.50 83 VAL A N 1
ATOM 661 C CA . VAL A 1 83 ? 3.735 -0.338 -13.093 1.00 86.50 83 VAL A CA 1
ATOM 662 C C . VAL A 1 83 ? 2.714 -1.046 -12.212 1.00 86.50 83 VAL A C 1
ATOM 664 O O . VAL A 1 83 ? 2.438 -2.228 -12.412 1.00 86.50 83 VAL A O 1
ATOM 667 N N . MET A 1 84 ? 2.166 -0.354 -11.219 1.00 90.94 84 MET A N 1
ATOM 668 C CA . MET A 1 84 ? 1.395 -0.989 -10.169 1.00 90.94 84 MET A CA 1
ATOM 669 C C . MET A 1 84 ? -0.096 -1.046 -10.486 1.00 90.94 84 MET A C 1
ATOM 671 O O . MET A 1 84 ? -0.700 -0.078 -10.937 1.00 90.94 84 MET A O 1
ATOM 675 N N . ASN A 1 85 ? -0.715 -2.187 -10.182 1.00 91.56 85 ASN A N 1
ATOM 676 C CA . ASN A 1 85 ? -2.167 -2.301 -10.170 1.00 91.56 85 ASN A CA 1
ATOM 677 C C . ASN A 1 85 ? -2.669 -2.053 -8.742 1.00 91.56 85 ASN A C 1
ATOM 679 O O . ASN A 1 85 ? -2.803 -2.980 -7.941 1.00 91.56 85 ASN A O 1
ATOM 683 N N . THR A 1 86 ? -2.943 -0.787 -8.431 1.00 91.88 86 THR A N 1
ATOM 684 C CA . THR A 1 86 ? -3.335 -0.357 -7.083 1.00 91.88 86 THR A CA 1
ATOM 685 C C . THR A 1 86 ? -4.659 -0.976 -6.625 1.00 91.88 86 THR A C 1
ATOM 687 O O . THR A 1 86 ? -4.804 -1.299 -5.451 1.00 91.88 86 THR A O 1
ATOM 690 N N . PHE A 1 87 ? -5.605 -1.240 -7.536 1.00 92.19 87 PHE A N 1
ATOM 691 C CA . PHE A 1 87 ? -6.833 -1.976 -7.203 1.00 92.19 87 PHE A CA 1
ATOM 692 C C . PHE A 1 87 ? -6.536 -3.408 -6.761 1.00 92.19 87 PHE A C 1
ATOM 694 O O . PHE A 1 87 ? -7.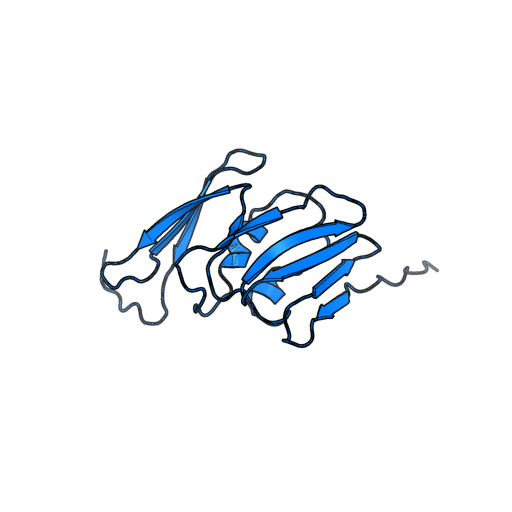129 -3.899 -5.803 1.00 92.19 87 PHE A O 1
ATOM 701 N N . GLY A 1 88 ? -5.605 -4.072 -7.450 1.00 94.00 88 GLY A N 1
ATOM 702 C CA . GLY A 1 88 ? -5.179 -5.415 -7.086 1.00 94.00 88 GLY A CA 1
ATOM 703 C C . GLY A 1 88 ? -4.478 -5.455 -5.726 1.00 94.00 88 GLY A C 1
ATOM 704 O O . GLY A 1 88 ? -4.704 -6.370 -4.938 1.00 94.00 88 GLY A O 1
ATOM 705 N N . GLN A 1 89 ? -3.665 -4.447 -5.409 1.00 93.31 89 GLN A N 1
ATOM 706 C CA . GLN A 1 89 ? -3.051 -4.352 -4.084 1.00 93.31 89 GLN A CA 1
ATOM 707 C C . GLN A 1 89 ? -4.097 -4.088 -2.998 1.00 93.31 89 GLN A C 1
ATOM 709 O O . GLN A 1 89 ? -4.097 -4.761 -1.974 1.00 93.31 89 GLN A O 1
ATOM 714 N N . MET A 1 90 ? -5.037 -3.178 -3.260 1.00 94.94 90 MET A N 1
ATOM 715 C CA . MET A 1 90 ? -6.107 -2.823 -2.324 1.00 94.94 90 MET A CA 1
ATOM 716 C C . MET A 1 90 ? -6.996 -4.023 -1.975 1.00 94.94 90 MET A C 1
ATOM 718 O O . MET A 1 90 ? -7.432 -4.151 -0.834 1.00 94.94 90 MET A O 1
ATOM 722 N N . ALA A 1 91 ? -7.240 -4.897 -2.955 1.00 94.19 91 ALA A N 1
ATOM 723 C CA . ALA A 1 91 ? -7.987 -6.143 -2.805 1.00 94.19 91 ALA A CA 1
ATOM 724 C C . ALA A 1 91 ? -7.123 -7.339 -2.350 1.00 94.19 91 ALA A C 1
ATOM 726 O O . ALA A 1 91 ? -7.607 -8.469 -2.366 1.00 94.19 91 ALA A O 1
ATOM 727 N N . GLU A 1 92 ? -5.850 -7.112 -2.005 1.00 92.69 92 GLU A N 1
ATOM 728 C CA . GLU A 1 92 ? -4.897 -8.123 -1.518 1.00 92.69 92 GLU A CA 1
ATOM 729 C C . GLU A 1 92 ? -4.642 -9.296 -2.478 1.00 92.69 92 GLU A C 1
ATOM 731 O O . GLU A 1 92 ? -4.199 -10.372 -2.076 1.00 92.69 92 GLU A O 1
ATOM 736 N N . ILE A 1 93 ? -4.872 -9.103 -3.779 1.00 95.25 93 ILE A N 1
ATOM 737 C CA . ILE A 1 93 ? -4.570 -10.138 -4.781 1.00 95.25 93 ILE A CA 1
ATOM 738 C C . ILE A 1 93 ? -3.092 -10.121 -5.195 1.00 95.25 93 ILE A C 1
ATOM 740 O O . ILE A 1 93 ? -2.613 -11.069 -5.812 1.00 95.25 93 ILE A O 1
ATOM 744 N N . LEU A 1 94 ? -2.363 -9.047 -4.865 1.00 94.69 94 LEU A N 1
ATOM 745 C CA . LEU A 1 94 ? -0.958 -8.839 -5.235 1.00 94.69 94 LEU A CA 1
ATOM 746 C C . LEU A 1 94 ? 0.011 -9.110 -4.081 1.00 94.69 94 LEU A C 1
ATOM 748 O O . LEU A 1 94 ? 1.091 -8.531 -4.044 1.00 94.69 94 LEU A O 1
ATOM 752 N N . GLY A 1 95 ? -0.348 -10.023 -3.180 1.00 95.19 95 GLY A N 1
ATOM 753 C CA . GLY A 1 95 ? 0.492 -10.453 -2.066 1.00 95.19 95 GLY A CA 1
ATOM 754 C C . GLY A 1 95 ? 0.062 -9.860 -0.730 1.00 95.19 95 GLY A C 1
ATOM 755 O O . GLY A 1 95 ? -0.935 -9.146 -0.629 1.00 95.19 95 GLY A O 1
ATOM 756 N N . LYS A 1 96 ? 0.820 -10.196 0.313 1.00 96.19 96 LYS A N 1
ATOM 757 C CA . LYS A 1 96 ? 0.572 -9.692 1.664 1.00 96.19 96 LYS A CA 1
ATOM 758 C C . LYS A 1 96 ? 0.752 -8.174 1.734 1.00 96.19 96 LYS A C 1
ATOM 760 O O . LYS A 1 96 ? 1.632 -7.606 1.087 1.00 96.19 96 LYS A O 1
ATOM 765 N N . ARG A 1 97 ? -0.055 -7.548 2.586 1.00 96.19 97 ARG A N 1
ATOM 766 C CA . ARG A 1 97 ? 0.030 -6.130 2.951 1.00 96.19 97 ARG A CA 1
ATOM 767 C C . ARG A 1 97 ? 0.848 -5.919 4.219 1.00 96.19 97 ARG A C 1
ATOM 769 O O . ARG A 1 97 ? 1.022 -6.840 5.015 1.00 96.19 97 ARG A O 1
ATOM 776 N N . SER A 1 98 ? 1.289 -4.681 4.422 1.00 97.75 98 SER A N 1
ATOM 777 C CA . SER A 1 98 ? 1.867 -4.243 5.694 1.00 97.75 98 SER A CA 1
ATOM 778 C C . SER A 1 98 ? 0.875 -4.425 6.836 1.00 97.75 98 SER A C 1
ATOM 780 O O . SER A 1 98 ? -0.318 -4.158 6.675 1.00 97.75 98 SER A O 1
ATOM 782 N N . SER A 1 99 ? 1.394 -4.831 7.993 1.00 97.94 99 SER A N 1
ATOM 783 C CA . SER A 1 99 ? 0.614 -5.044 9.221 1.00 97.94 99 SER A CA 1
ATOM 784 C C . SER A 1 99 ? 0.041 -3.742 9.793 1.00 97.94 99 SER A C 1
ATOM 786 O O . SER A 1 99 ? -0.987 -3.753 10.469 1.00 97.94 99 SER A O 1
ATOM 788 N N . ASN A 1 100 ? 0.690 -2.614 9.508 1.00 98.38 100 ASN A N 1
ATOM 789 C CA . ASN A 1 100 ? 0.330 -1.289 9.992 1.00 98.38 100 ASN A CA 1
ATOM 790 C C . ASN A 1 100 ? 0.123 -0.299 8.844 1.00 98.38 100 ASN A C 1
ATOM 792 O O . ASN A 1 100 ? 0.549 -0.527 7.706 1.00 98.38 100 ASN A O 1
ATOM 796 N N . ILE A 1 101 ? -0.526 0.822 9.164 1.00 97.88 101 ILE A N 1
ATOM 797 C CA . ILE A 1 101 ? -0.591 1.965 8.257 1.00 97.88 101 ILE A CA 1
ATOM 798 C C . ILE A 1 101 ? 0.805 2.580 8.133 1.00 97.88 101 ILE A C 1
ATOM 800 O O . ILE A 1 101 ? 1.484 2.819 9.137 1.00 97.88 101 ILE A O 1
ATOM 804 N N . LEU A 1 102 ? 1.221 2.803 6.894 1.00 97.44 102 LEU A N 1
ATOM 805 C CA . LEU A 1 102 ? 2.493 3.364 6.488 1.00 97.44 102 LEU A CA 1
ATOM 806 C C . LEU A 1 102 ? 2.329 4.840 6.152 1.00 97.44 102 LEU A C 1
ATOM 808 O O . LEU A 1 102 ? 1.436 5.234 5.399 1.00 97.44 102 LEU A O 1
ATOM 812 N N . GLU A 1 103 ? 3.265 5.633 6.642 1.00 96.81 103 GLU A N 1
ATOM 813 C CA . GLU A 1 103 ? 3.363 7.053 6.362 1.00 96.81 103 GLU A CA 1
ATOM 814 C C . GLU A 1 103 ? 4.488 7.280 5.360 1.00 96.81 103 GLU A C 1
ATOM 816 O O . GLU A 1 103 ? 5.672 7.201 5.703 1.00 96.81 103 GLU A O 1
ATOM 821 N N . ASP A 1 104 ? 4.124 7.535 4.106 1.00 94.19 104 ASP A N 1
ATOM 822 C CA . ASP A 1 104 ? 5.071 7.999 3.099 1.00 94.19 104 ASP A CA 1
ATOM 823 C C . ASP A 1 104 ? 5.568 9.391 3.490 1.00 94.19 104 ASP A C 1
ATOM 825 O O . ASP A 1 104 ? 4.779 10.313 3.692 1.00 94.19 104 ASP A O 1
ATOM 829 N N . THR A 1 105 ? 6.885 9.567 3.568 1.00 89.25 105 THR A N 1
ATOM 830 C CA . THR A 1 105 ? 7.490 10.859 3.934 1.00 89.25 105 THR A CA 1
ATOM 831 C C . THR A 1 105 ? 7.131 12.014 2.988 1.00 89.25 105 THR A C 1
ATOM 833 O O . THR A 1 105 ? 7.354 13.174 3.339 1.00 89.25 105 THR A O 1
ATOM 836 N N . TYR A 1 106 ? 6.560 11.718 1.817 1.00 89.38 106 TYR A N 1
ATOM 837 C CA . TYR A 1 106 ? 6.051 12.701 0.864 1.00 89.38 106 TYR A CA 1
ATOM 838 C C . TYR A 1 106 ? 4.739 13.385 1.295 1.00 89.38 106 TYR A C 1
ATOM 840 O O . TYR A 1 106 ? 4.411 14.462 0.785 1.00 89.38 106 TYR A O 1
ATOM 848 N N . TYR A 1 107 ? 4.009 12.800 2.250 1.00 92.75 107 TYR A N 1
ATOM 849 C CA . TYR A 1 107 ? 2.773 13.357 2.796 1.00 92.75 107 TYR A CA 1
ATOM 850 C C . TYR A 1 107 ? 2.854 13.529 4.311 1.00 92.75 107 TYR A C 1
ATOM 852 O O . TYR A 1 107 ? 3.567 12.830 5.027 1.00 92.75 107 TYR A O 1
ATOM 860 N N . ILE A 1 108 ? 2.060 14.468 4.810 1.00 93.75 108 ILE A N 1
ATOM 861 C CA . ILE A 1 108 ? 1.699 14.561 6.217 1.00 93.75 108 ILE A CA 1
ATOM 862 C C . ILE A 1 108 ? 0.394 13.796 6.393 1.00 93.75 108 ILE A C 1
ATOM 864 O O . ILE A 1 108 ? -0.579 14.054 5.680 1.00 93.75 108 ILE A O 1
ATOM 868 N N . TYR A 1 109 ? 0.390 12.880 7.353 1.00 96.50 109 TYR A N 1
ATOM 869 C CA . TYR A 1 109 ? -0.764 12.071 7.704 1.00 96.50 109 TYR A CA 1
ATOM 870 C C . TYR A 1 109 ? -1.416 12.656 8.952 1.00 96.50 109 TYR A C 1
ATOM 872 O O . TYR A 1 109 ? -0.742 12.934 9.944 1.00 96.50 109 TYR A O 1
ATOM 880 N N . ASP A 1 110 ? -2.728 12.837 8.893 1.00 96.88 110 ASP A N 1
ATOM 881 C CA . ASP A 1 110 ? -3.557 13.183 10.039 1.00 96.88 110 ASP A CA 1
ATOM 882 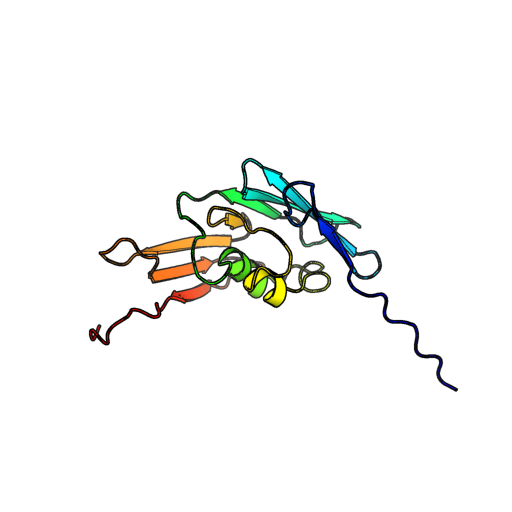C C . ASP A 1 110 ? -4.709 12.185 10.147 1.00 96.88 110 ASP A C 1
ATOM 884 O O . ASP A 1 110 ? -5.347 11.839 9.148 1.00 96.88 110 ASP A O 1
ATOM 888 N N . TYR A 1 111 ? -4.962 11.706 11.360 1.00 97.56 111 TYR A N 1
ATOM 889 C CA . TYR A 1 111 ? -5.932 10.652 11.625 1.00 97.56 111 TYR A CA 1
ATOM 890 C C . TYR A 1 111 ? -6.940 11.131 12.656 1.00 97.56 111 TYR A C 1
ATOM 892 O O . T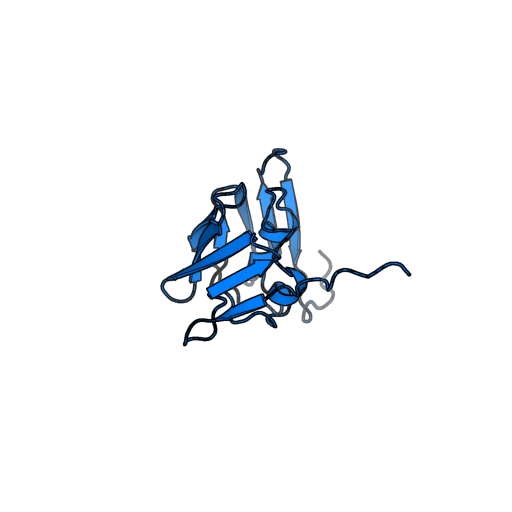YR A 1 111 ? -6.579 11.644 13.716 1.00 97.56 111 TYR A O 1
ATOM 900 N N . SER A 1 112 ? -8.213 10.883 12.383 1.00 97.62 112 SER A N 1
ATOM 901 C CA . SER A 1 112 ? -9.273 11.029 13.371 1.00 97.62 112 SER A CA 1
ATOM 902 C C . SER A 1 112 ? -9.815 9.649 13.731 1.00 97.62 112 SER A C 1
ATOM 904 O O . SER A 1 112 ? -9.881 8.747 12.895 1.00 97.62 112 SER A O 1
ATOM 906 N N . PHE A 1 113 ? -10.219 9.477 14.985 1.00 96.56 113 PHE A N 1
ATOM 907 C CA . PHE A 1 113 ? -10.757 8.216 15.485 1.00 96.56 113 PHE A CA 1
ATOM 908 C C . PHE A 1 113 ? -12.149 8.424 16.064 1.00 96.56 113 PHE A C 1
ATOM 910 O O . PHE A 1 113 ? -12.490 9.492 16.579 1.00 96.56 113 PHE A O 1
ATOM 917 N N . ARG A 1 114 ? -12.959 7.376 15.979 1.00 95.00 114 ARG A N 1
ATOM 918 C CA . ARG A 1 114 ? -14.233 7.267 16.682 1.00 95.00 114 ARG A CA 1
ATOM 919 C C . ARG A 1 114 ? -13.986 7.007 18.171 1.00 95.00 114 ARG A C 1
ATOM 921 O O . ARG A 1 114 ? -12.884 6.654 18.584 1.00 95.00 114 ARG A O 1
ATOM 928 N N . GLN A 1 115 ? -15.033 7.149 18.985 1.00 92.50 115 GLN A N 1
ATOM 929 C CA . GLN A 1 115 ? -14.948 6.888 20.431 1.00 92.50 115 GLN A CA 1
ATOM 930 C C . GLN A 1 115 ? -14.589 5.431 20.760 1.00 92.50 115 GLN A C 1
ATOM 932 O O . GLN A 1 115 ? -13.983 5.175 21.795 1.00 92.50 115 GLN A O 1
ATOM 937 N N . ASP A 1 116 ? -14.941 4.492 19.880 1.00 92.50 116 ASP A N 1
ATOM 938 C CA . ASP A 1 116 ? -14.606 3.069 20.005 1.00 92.50 116 ASP A CA 1
ATOM 939 C C . ASP A 1 116 ? -13.174 2.732 19.541 1.00 92.50 116 ASP A C 1
ATOM 941 O O . ASP A 1 116 ? -12.769 1.573 19.590 1.00 92.50 116 ASP A O 1
ATOM 945 N N . GLY A 1 117 ? -12.400 3.734 19.110 1.00 92.12 117 GLY A N 1
ATOM 946 C CA . GLY A 1 117 ? -11.023 3.581 18.646 1.00 92.12 117 GLY A CA 1
ATOM 947 C C . GLY A 1 117 ? -10.876 3.235 17.163 1.00 92.12 117 GLY A C 1
ATOM 948 O O . GLY A 1 117 ? -9.745 3.174 16.684 1.00 92.12 117 GLY A O 1
ATOM 949 N N . ARG A 1 118 ? -11.970 3.045 16.411 1.00 92.62 118 ARG A N 1
ATOM 950 C CA . ARG A 1 118 ? -11.899 2.807 14.960 1.00 92.62 118 ARG A CA 1
ATOM 951 C C . ARG A 1 118 ? -11.499 4.071 14.205 1.00 92.62 118 ARG A C 1
ATOM 953 O O . ARG A 1 118 ? -11.886 5.180 14.582 1.00 92.62 118 ARG A O 1
ATOM 960 N N . LEU A 1 119 ? -10.747 3.908 13.119 1.00 96.00 119 LEU A N 1
ATOM 961 C CA . LEU A 1 119 ? -10.345 5.020 12.261 1.00 96.00 119 LEU A CA 1
ATOM 962 C C . LEU A 1 119 ? -11.584 5.672 11.621 1.00 96.00 119 LEU A C 1
ATOM 964 O O . LEU A 1 119 ? -12.437 5.008 11.044 1.00 96.00 119 LEU A O 1
ATOM 968 N N . LYS A 1 120 ? -11.720 6.990 11.743 1.00 95.94 120 LYS A N 1
ATOM 969 C CA . LYS A 1 120 ? -12.862 7.735 11.200 1.00 95.94 120 LYS A CA 1
ATOM 970 C C . LYS A 1 120 ? -12.494 8.416 9.888 1.00 95.94 120 LYS A C 1
ATOM 972 O O . LYS A 1 120 ? -13.177 8.214 8.886 1.00 95.94 120 LYS A O 1
ATOM 977 N N . ASP A 1 121 ? -11.418 9.190 9.894 1.00 96.75 121 ASP A N 1
ATOM 978 C CA . ASP A 1 121 ? -10.899 9.871 8.715 1.00 96.75 121 ASP A CA 1
ATOM 979 C C . ASP A 1 121 ? -9.369 9.721 8.661 1.00 96.75 121 ASP A C 1
ATOM 981 O O . ASP A 1 121 ? -8.691 9.730 9.691 1.00 96.75 121 ASP A O 1
ATOM 985 N N . MET A 1 122 ? -8.830 9.616 7.448 1.00 97.25 122 MET A N 1
ATOM 986 C CA . MET A 1 122 ? -7.402 9.744 7.156 1.00 97.25 122 MET A CA 1
ATOM 987 C C . MET A 1 122 ? -7.224 10.901 6.182 1.00 97.25 122 MET A C 1
ATOM 989 O O . MET A 1 122 ? -7.767 10.875 5.077 1.00 97.25 122 MET A O 1
ATOM 993 N N . THR A 1 123 ? -6.470 11.916 6.588 1.00 96.06 123 THR A N 1
ATOM 994 C CA . THR A 1 123 ? -6.171 13.080 5.759 1.00 96.06 123 THR A CA 1
ATOM 995 C C . THR A 1 123 ? -4.701 13.067 5.371 1.00 96.06 123 THR A C 1
ATOM 997 O O . THR A 1 123 ? -3.825 12.985 6.227 1.00 96.06 123 THR A O 1
ATOM 1000 N N . LEU A 1 124 ? -4.445 13.151 4.069 1.00 95.19 124 LEU A N 1
ATOM 1001 C CA . LEU A 1 124 ? -3.119 13.178 3.467 1.00 95.19 124 LEU A CA 1
ATOM 1002 C C . LEU A 1 124 ? -2.894 14.564 2.877 1.00 95.19 124 LEU A C 1
ATOM 1004 O O . LEU A 1 124 ? -3.620 14.981 1.973 1.00 95.19 124 LEU A O 1
ATOM 1008 N N . MET A 1 125 ? -1.912 15.292 3.401 1.00 93.50 125 MET A N 1
ATOM 1009 C CA . MET A 1 125 ? -1.578 16.643 2.954 1.00 93.50 125 MET A CA 1
ATOM 1010 C C . MET A 1 125 ? -0.166 16.686 2.397 1.00 93.50 125 MET A C 1
ATOM 1012 O O . MET A 1 125 ? 0.773 16.223 3.039 1.00 93.50 125 MET A O 1
ATOM 1016 N N . GLY A 1 126 ? -0.008 17.293 1.227 1.00 87.44 126 GLY A N 1
ATOM 1017 C CA . GLY A 1 126 ? 1.296 17.484 0.608 1.00 87.44 126 GLY A CA 1
ATOM 1018 C C . GLY A 1 126 ? 1.277 17.034 -0.840 1.00 87.44 126 GLY A C 1
ATOM 1019 O O . GLY A 1 126 ? 0.390 17.412 -1.610 1.00 87.44 126 GLY A O 1
ATOM 1020 N N . GLY A 1 127 ? 2.286 16.262 -1.223 1.00 80.31 127 GLY A N 1
ATOM 1021 C CA . GLY A 1 127 ? 2.491 15.896 -2.613 1.00 80.31 127 GLY A CA 1
ATOM 1022 C C . GLY A 1 127 ? 2.990 17.053 -3.486 1.00 80.31 127 GLY A C 1
ATOM 1023 O O . GLY A 1 127 ? 3.215 18.171 -3.012 1.00 80.31 127 GLY A O 1
ATOM 1024 N N . SER A 1 128 ? 3.132 16.811 -4.792 1.00 76.12 128 SER A N 1
ATOM 1025 C CA . SER A 1 128 ? 3.732 17.795 -5.709 1.00 76.12 128 SER A CA 1
ATOM 1026 C C . SER A 1 128 ? 2.887 19.069 -5.850 1.00 76.12 128 SER A C 1
ATOM 1028 O O . SER A 1 128 ? 3.408 20.163 -6.074 1.00 76.12 128 SER A O 1
ATOM 1030 N N . LYS A 1 129 ? 1.570 18.929 -5.663 1.00 79.56 129 LYS A N 1
ATOM 1031 C CA . LYS A 1 129 ? 0.577 20.003 -5.785 1.00 79.56 129 LYS A CA 1
ATOM 1032 C C . LYS A 1 129 ? 0.237 20.668 -4.454 1.00 79.56 129 LYS A C 1
ATOM 1034 O O . LYS A 1 129 ? -0.528 21.629 -4.459 1.00 79.56 129 LYS A O 1
ATOM 1039 N N . ASN A 1 130 ? 0.793 20.177 -3.343 1.00 84.12 130 ASN A N 1
ATOM 1040 C CA . ASN A 1 130 ? 0.500 20.647 -1.990 1.00 84.12 130 ASN A CA 1
ATOM 1041 C C . ASN A 1 130 ? -1.015 20.730 -1.708 1.00 84.12 130 ASN A C 1
ATOM 1043 O O . ASN A 1 130 ? -1.533 21.754 -1.257 1.00 84.12 130 ASN A O 1
ATOM 1047 N N . ILE A 1 131 ? -1.728 19.656 -2.045 1.00 87.06 131 ILE A N 1
ATOM 1048 C CA . ILE A 1 131 ? -3.178 19.521 -1.867 1.00 87.06 131 ILE A CA 1
ATOM 1049 C C . ILE A 1 131 ? -3.480 18.517 -0.754 1.00 87.06 131 ILE A C 1
ATOM 1051 O O . ILE A 1 131 ? -2.664 17.650 -0.442 1.00 87.06 131 ILE A O 1
ATOM 1055 N N . GLY A 1 132 ? -4.651 18.667 -0.134 1.00 91.06 132 GLY A N 1
ATOM 1056 C CA . GLY A 1 132 ? -5.142 17.772 0.908 1.00 91.06 132 GLY A CA 1
ATOM 1057 C C . GLY A 1 132 ? -6.233 16.848 0.378 1.00 91.06 132 GLY A C 1
ATOM 1058 O O . GLY A 1 132 ? -7.209 17.323 -0.204 1.00 91.06 132 GLY A O 1
ATOM 1059 N N . TYR A 1 133 ? -6.089 15.551 0.622 1.00 93.50 133 TYR A N 1
ATOM 1060 C CA . TYR A 1 133 ? -7.124 14.547 0.391 1.00 93.50 133 TYR A CA 1
ATOM 1061 C C . TYR A 1 133 ? -7.586 13.989 1.728 1.00 93.50 133 TYR A C 1
ATOM 1063 O O . TYR A 1 133 ? -6.761 13.722 2.594 1.00 93.50 133 TYR A O 1
ATOM 1071 N N . SER A 1 134 ? -8.892 13.796 1.896 1.00 95.00 134 SER A N 1
ATOM 1072 C CA . SER A 1 134 ? -9.452 13.189 3.101 1.00 95.00 134 SER A CA 1
ATOM 1073 C C . SER A 1 134 ? -10.307 11.988 2.721 1.00 95.00 134 SER A C 1
ATOM 1075 O O . SER A 1 134 ? -11.175 12.086 1.850 1.00 95.00 134 SER A O 1
ATOM 1077 N N . PHE A 1 135 ? -10.037 10.859 3.365 1.00 95.56 135 PHE A N 1
ATOM 1078 C CA . PHE A 1 135 ? -10.753 9.603 3.198 1.00 95.56 135 PHE A CA 1
ATOM 1079 C C . PHE A 1 135 ? -11.555 9.339 4.462 1.00 95.56 135 PHE A C 1
ATOM 1081 O O . PHE A 1 135 ? -10.978 9.169 5.535 1.00 95.56 135 PHE A O 1
ATOM 1088 N N . ARG A 1 136 ? -12.881 9.308 4.331 1.00 95.81 136 ARG A N 1
ATOM 1089 C CA . ARG A 1 136 ? -13.793 8.979 5.427 1.00 95.81 136 ARG A CA 1
ATOM 1090 C C . ARG A 1 136 ? -14.168 7.507 5.372 1.00 95.81 136 ARG A C 1
ATOM 1092 O O . ARG A 1 136 ? -14.574 7.016 4.318 1.00 95.81 136 ARG A O 1
ATOM 1099 N N . PHE A 1 137 ? -14.084 6.830 6.511 1.00 93.62 137 PHE A N 1
ATOM 1100 C CA . PHE A 1 137 ? -14.365 5.404 6.620 1.00 93.62 137 PHE A CA 1
ATOM 1101 C C . PHE A 1 137 ? -15.748 5.145 7.219 1.00 93.62 137 PHE A C 1
ATOM 1103 O O . PHE A 1 137 ? -16.110 5.659 8.285 1.00 93.62 137 PHE A O 1
ATOM 1110 N N . ALA A 1 138 ? -16.506 4.308 6.517 1.00 90.94 138 ALA A N 1
ATOM 1111 C CA . ALA A 1 138 ? -17.746 3.712 6.989 1.00 90.94 138 ALA A CA 1
ATOM 1112 C C . ALA A 1 138 ? -17.542 2.202 7.131 1.00 90.94 138 ALA A C 1
ATOM 1114 O O . ALA A 1 138 ? -16.852 1.584 6.314 1.00 90.94 138 ALA A O 1
ATOM 1115 N N . TYR A 1 139 ? -18.140 1.621 8.162 1.00 91.06 139 TYR A N 1
ATOM 1116 C CA . TYR A 1 139 ? -18.028 0.202 8.468 1.00 91.06 139 TYR A CA 1
ATOM 1117 C C . TYR A 1 139 ? -19.352 -0.505 8.190 1.00 91.06 139 TYR A C 1
ATOM 1119 O O . TYR A 1 139 ? -20.424 0.079 8.307 1.00 91.06 139 TYR A O 1
ATOM 1127 N N . ALA A 1 140 ? -19.290 -1.781 7.807 1.00 89.88 140 ALA A N 1
ATOM 1128 C CA . ALA A 1 140 ? -20.485 -2.556 7.465 1.00 89.88 140 ALA A CA 1
ATOM 1129 C C . ALA A 1 140 ? -21.442 -2.757 8.656 1.00 89.88 140 ALA A C 1
ATOM 1131 O O . ALA A 1 140 ? -22.624 -3.026 8.459 1.00 89.88 140 ALA A O 1
ATOM 1132 N N . ASP A 1 141 ? -20.924 -2.644 9.878 1.00 89.00 141 ASP A N 1
ATOM 1133 C CA . ASP A 1 141 ? -21.667 -2.716 11.133 1.00 89.00 141 ASP A CA 1
ATOM 1134 C C . ASP A 1 141 ? -22.080 -1.335 11.665 1.00 89.00 141 ASP A C 1
ATOM 1136 O O . ASP A 1 141 ? -22.600 -1.243 12.779 1.00 89.00 141 ASP A O 1
ATOM 1140 N N . ASP A 1 142 ? -21.889 -0.269 10.879 1.00 85.25 142 ASP A N 1
ATOM 1141 C CA . ASP A 1 142 ? -22.475 1.031 11.172 1.00 85.25 142 ASP A CA 1
ATOM 1142 C C . ASP A 1 142 ? -23.997 0.899 11.081 1.00 85.25 142 ASP A C 1
ATOM 1144 O O . ASP A 1 142 ? -24.612 0.993 10.019 1.00 85.25 142 ASP A O 1
ATOM 1148 N N . THR A 1 143 ? -24.633 0.656 12.225 1.00 73.00 143 THR A N 1
ATOM 1149 C CA . THR A 1 143 ? -26.058 0.931 12.383 1.00 73.00 143 THR A CA 1
ATOM 1150 C C . THR A 1 143 ? -26.261 2.416 12.113 1.00 73.00 143 THR A C 1
ATOM 1152 O O . THR A 1 143 ? -25.426 3.202 12.557 1.00 73.00 143 THR A O 1
ATOM 1155 N N . GLU A 1 144 ? -27.336 2.812 11.424 1.00 60.97 144 GLU A N 1
ATOM 1156 C CA . GLU A 1 144 ? -27.718 4.224 11.291 1.00 60.97 144 GLU A CA 1
ATOM 1157 C C . GLU A 1 144 ? -27.868 4.856 12.686 1.00 60.97 144 GLU A C 1
ATOM 1159 O O . GLU A 1 144 ? -28.939 4.863 13.286 1.00 60.97 144 GLU A O 1
ATOM 1164 N N . VAL A 1 145 ? -26.777 5.362 13.242 1.00 53.09 145 VAL A N 1
ATOM 1165 C CA . VAL A 1 145 ? -26.793 6.262 14.380 1.00 53.09 145 VAL A CA 1
ATOM 1166 C C . VAL A 1 145 ? -26.431 7.595 13.768 1.00 53.09 145 VAL A C 1
ATOM 1168 O O . VAL A 1 145 ? -25.287 7.818 13.380 1.00 53.09 145 VAL A O 1
ATOM 1171 N N . SER A 1 146 ? -27.463 8.412 13.573 1.00 46.78 146 SER A N 1
ATOM 1172 C CA . SER A 1 146 ? -27.365 9.803 13.143 1.00 46.78 146 SER A CA 1
ATOM 1173 C C . SER A 1 146 ? -26.177 10.495 13.815 1.00 46.78 146 SER A C 1
ATOM 1175 O O . SER A 1 146 ? -26.075 10.436 15.044 1.00 46.78 146 SER A O 1
ATOM 1177 N N . GLU A 1 147 ? -25.316 11.123 13.006 1.00 46.75 147 GLU A N 1
ATOM 1178 C CA . GLU A 1 147 ? -24.309 12.087 13.478 1.00 46.75 147 GLU A CA 1
ATOM 1179 C C . GLU A 1 147 ? -24.930 13.178 14.364 1.00 46.75 147 GLU A C 1
ATOM 1181 O O . GLU A 1 147 ? -26.081 13.598 14.087 1.00 46.75 147 GLU A O 1
#

Secondary structure (DSSP, 8-state):
---PPPPPPPEEEE-TTSBEEEEEETTEEEEEEEETTEEEEEEEES--S--EEEEEEEEE--SSS-TTHHHHHS---TTHHHH--HHHHHTTTTSBPPSEEEEETTEEEEEEE-TTS-EEEEEEEETTTTEEEEEE---TT------

Sequence (147 aa):
MQILQPESPVTYSYDNEGYLKSCNNNGTVLEYNWESGNLSSITTTPRGTYNSDYKVSNIANDYSLDLNTLAQWIDDRENYTTVMNTFGQMAEILGKRSSNILEDTYYIYDYSFRQDGRLKDMTLMGGSKNIGYSFRFAYADDTEVSE

pL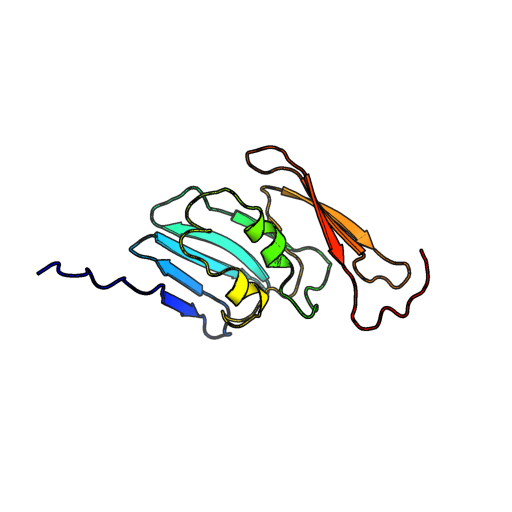DDT: mean 89.33, std 12.09, range [45.78, 98.38]

Foldseek 3Di:
DDDDDPQDDWDWDADPQFHTQWIDGPQWIWGFDDDPQATQWIAIPVGFQDTWGKDFDPAFCPDQFRCLLVCVVPAPGPSCVRTDDSVCVRNCVRTGHRRGRIDTPQWDWDWDADPVGHTAKIWTAGHPVRDIDIDGDDDPPPDPPDD